Protein AF-A0A8S1BN90-F1 (afdb_monomer_lite)

Secondary structure (DSSP, 8-state):
--------EEEEESSS-EEE-SSS-HHHH-BSSSGGGTTTSBPPEEEEGGGGT---SSTT--EEEE--SSEEEEEPPPEEE-TT-EEEEEEEE-S--TT-EEEEEEEETT--EEEEEEEEGGGPPSEEEEEEEEPP-SS-EEEEEEEEEE------

Organism: Arctia plantaginis (NCBI:txid874455)

Radius of gyration: 14.96 Å; chains: 1; bounding box: 44×28×41 Å

pLDDT: mean 82.29, std 15.35, range [34.78, 95.69]

Sequence (156 aa):
MREVFVLLLMVSYAFPCKRFTFEEGFDEQFSSELGFCSNIGLTWAIGTYESINMEGFHELSTQFIYPNEQISCVSSPSYDMLPGGTIEVNVFMGNHLANDLIQVMVLDEHNADAGTATQWGADFAEGWDTIRITILGNSPFRGLVSIIFLFYFVSY

Foldseek 3Di:
DDDWFWFWWKFKQFPVTDTDLVPDCCVPFKDCCDAPSNVPDAAWAKDFCVVVVHDDPDNPRGMGTGDDPFKHKMKGHKDKGFAQIKIKIKTATDPADQAKKKKKFKAFPVNDTQWIDMDGPVRDDHTIDIDMIGGHDDGMGIIMMMMMIGHDDDDD

Structure (mmCIF, N/CA/C/O backbone):
data_AF-A0A8S1BN90-F1
#
_entry.id   AF-A0A8S1BN90-F1
#
loop_
_atom_site.group_PDB
_atom_site.id
_atom_site.type_symbol
_atom_site.label_atom_id
_atom_site.label_alt_id
_atom_site.label_comp_id
_atom_site.label_asym_id
_atom_site.label_entity_id
_atom_site.label_seq_id
_atom_site.pdbx_PDB_ins_code
_atom_site.Cartn_x
_atom_site.Cartn_y
_atom_site.Cartn_z
_atom_site.occupancy
_atom_site.B_iso_or_equiv
_atom_site.auth_seq_id
_atom_site.auth_comp_id
_atom_site.auth_asym_id
_atom_site.auth_atom_id
_atom_site.pdbx_PDB_model_num
ATOM 1 N N . MET A 1 1 ? -19.287 8.642 14.474 1.00 36.25 1 MET A N 1
ATOM 2 C CA . MET A 1 1 ? -17.917 8.607 13.932 1.00 36.25 1 MET A CA 1
ATOM 3 C C . MET A 1 1 ? -17.707 7.218 13.377 1.00 36.25 1 MET A C 1
ATOM 5 O O . MET A 1 1 ? -18.023 6.264 14.078 1.00 36.25 1 MET A O 1
ATOM 9 N N . ARG A 1 2 ? -17.332 7.106 12.102 1.00 42.31 2 ARG A N 1
ATOM 10 C CA . ARG A 1 2 ? -16.929 5.830 11.511 1.00 42.31 2 ARG A CA 1
ATOM 11 C C . ARG A 1 2 ? -15.425 5.732 11.665 1.00 42.31 2 ARG A C 1
ATOM 13 O O . ARG A 1 2 ? -14.711 6.522 11.066 1.00 42.31 2 ARG A O 1
ATOM 20 N N . GLU A 1 3 ? -14.978 4.814 12.501 1.00 34.78 3 GLU A N 1
ATOM 21 C CA . GLU A 1 3 ? -13.573 4.440 12.574 1.00 34.78 3 GLU A CA 1
ATOM 22 C C . GLU A 1 3 ? -13.381 3.308 11.564 1.00 34.78 3 GLU A C 1
ATOM 24 O O . GLU A 1 3 ? -13.936 2.224 11.739 1.00 34.78 3 GLU A O 1
ATOM 29 N N . VAL A 1 4 ? -12.708 3.599 10.449 1.00 43.22 4 VAL A N 1
ATOM 30 C CA . VAL A 1 4 ? -12.350 2.602 9.435 1.00 43.22 4 VAL A CA 1
ATOM 31 C C . VAL A 1 4 ? -10.833 2.564 9.370 1.00 43.22 4 VAL A C 1
ATOM 33 O O . VAL A 1 4 ? -10.186 3.540 8.993 1.00 43.22 4 VAL A O 1
ATOM 36 N N . PHE A 1 5 ? -10.273 1.432 9.775 1.00 39.41 5 PHE A N 1
ATOM 37 C CA . PHE A 1 5 ? -8.840 1.184 9.800 1.00 39.41 5 PHE A CA 1
ATOM 38 C C . PHE A 1 5 ? -8.469 0.397 8.560 1.00 39.41 5 PHE A C 1
ATOM 40 O O . PHE A 1 5 ? -8.981 -0.700 8.377 1.00 39.41 5 PHE A O 1
ATOM 47 N N . VAL A 1 6 ? -7.594 0.945 7.720 1.00 42.56 6 VAL A N 1
ATOM 48 C CA . VAL A 1 6 ? -7.128 0.267 6.508 1.00 42.56 6 VAL A CA 1
ATOM 49 C C . VAL A 1 6 ? -5.645 -0.012 6.655 1.00 42.56 6 VAL A C 1
ATOM 51 O O . VAL A 1 6 ? -4.836 0.710 6.095 1.00 42.56 6 VAL A O 1
ATOM 54 N N . LEU A 1 7 ? -5.262 -1.052 7.399 1.00 43.56 7 LEU A N 1
ATOM 55 C CA . LEU A 1 7 ? -3.860 -1.485 7.385 1.00 43.56 7 LEU A CA 1
ATOM 56 C C . LEU A 1 7 ? -3.433 -1.736 5.936 1.00 43.56 7 LEU A C 1
ATOM 58 O O . LEU A 1 7 ? -4.218 -2.235 5.147 1.00 43.56 7 LEU A O 1
ATOM 62 N N . LEU A 1 8 ? -2.192 -1.417 5.589 1.00 48.16 8 LEU A N 1
ATOM 63 C CA . LEU A 1 8 ? -1.578 -1.891 4.360 1.00 48.16 8 LEU A CA 1
ATOM 64 C C . LEU A 1 8 ? -0.307 -2.654 4.761 1.00 48.16 8 LEU A C 1
ATOM 66 O O . LEU A 1 8 ? 0.500 -2.176 5.544 1.00 48.16 8 LEU A O 1
ATOM 70 N N . LEU A 1 9 ? -0.102 -3.873 4.279 1.00 41.94 9 LEU A N 1
ATOM 71 C CA . LEU A 1 9 ? 1.216 -4.513 4.356 1.00 41.94 9 LEU A CA 1
ATOM 72 C C . LEU A 1 9 ? 1.622 -4.858 2.940 1.00 41.94 9 LEU A C 1
ATOM 74 O O . LEU A 1 9 ? 1.076 -5.806 2.382 1.00 41.94 9 LEU A O 1
ATOM 78 N N . MET A 1 10 ? 2.556 -4.084 2.387 1.00 47.47 10 MET A N 1
ATOM 79 C CA . MET A 1 10 ? 3.101 -4.337 1.061 1.00 47.47 10 MET A CA 1
ATOM 80 C C . MET A 1 10 ? 4.184 -5.411 1.136 1.00 47.47 10 MET A C 1
ATOM 82 O O . MET A 1 10 ? 5.257 -5.180 1.702 1.00 47.47 10 MET A O 1
ATOM 86 N N . VAL A 1 11 ? 3.907 -6.572 0.551 1.00 44.34 11 VAL A N 1
ATOM 87 C CA . VAL A 1 11 ? 4.901 -7.607 0.262 1.00 44.34 11 VAL A CA 1
ATOM 88 C C . VAL A 1 11 ? 5.058 -7.658 -1.249 1.00 44.34 11 VAL A C 1
ATOM 90 O O . VAL A 1 11 ? 4.199 -8.183 -1.951 1.00 44.34 11 VAL A O 1
ATOM 93 N N . SER A 1 12 ? 6.144 -7.092 -1.774 1.00 41.25 12 SER A N 1
ATOM 94 C CA . SER A 1 12 ? 6.497 -7.314 -3.172 1.00 41.25 12 SER A CA 1
ATOM 95 C C . SER A 1 12 ? 7.300 -8.611 -3.291 1.00 41.25 12 SER A C 1
ATOM 97 O O . SER A 1 12 ? 8.374 -8.760 -2.713 1.00 41.25 12 SER A O 1
ATOM 99 N N . TYR A 1 13 ? 6.795 -9.570 -4.060 1.00 47.16 13 TYR A N 1
ATOM 100 C CA . TYR A 1 13 ? 7.561 -10.679 -4.624 1.00 47.16 13 TYR A CA 1
ATOM 101 C C . TYR A 1 13 ? 8.195 -10.223 -5.946 1.00 47.16 13 TYR A C 1
ATOM 103 O O . TYR A 1 13 ? 7.946 -10.776 -7.015 1.00 47.16 13 TYR A O 1
ATOM 111 N N . ALA A 1 14 ? 8.977 -9.149 -5.881 1.00 47.31 14 ALA A N 1
ATOM 112 C CA . ALA A 1 14 ? 9.892 -8.731 -6.932 1.00 47.31 14 ALA A CA 1
ATOM 113 C C . ALA A 1 14 ? 11.275 -8.688 -6.293 1.00 47.31 14 ALA A C 1
ATOM 115 O O . ALA A 1 14 ? 11.438 -8.086 -5.240 1.00 47.31 14 ALA A O 1
ATOM 116 N N . PHE A 1 15 ? 12.241 -9.420 -6.840 1.00 44.81 15 PHE A N 1
ATOM 117 C CA . PHE A 1 15 ? 13.535 -9.603 -6.193 1.00 44.81 15 PHE A CA 1
ATOM 118 C C . PHE A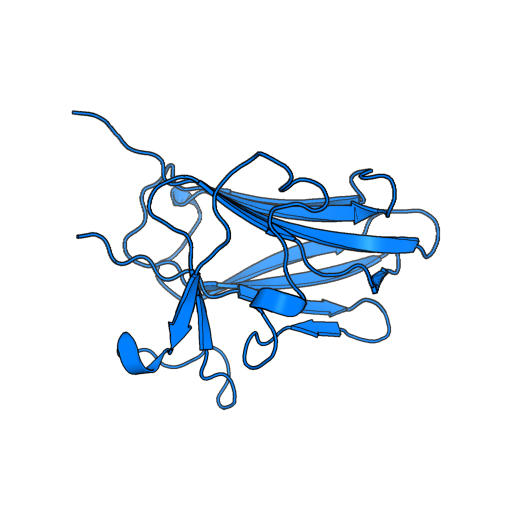 1 15 ? 14.325 -8.277 -6.142 1.00 44.81 15 PHE A C 1
ATOM 120 O O . PHE A 1 15 ? 14.495 -7.664 -7.196 1.00 44.81 15 PHE A O 1
ATOM 127 N N . PRO A 1 16 ? 14.874 -7.878 -4.977 1.00 57.94 16 PRO A N 1
ATOM 128 C CA . PRO A 1 16 ? 14.725 -8.520 -3.668 1.00 57.94 16 PRO A CA 1
ATOM 129 C C . PRO A 1 16 ? 13.371 -8.186 -3.028 1.00 57.94 16 PRO A C 1
ATOM 131 O O . PRO A 1 16 ? 12.950 -7.033 -3.072 1.00 57.94 16 PRO A O 1
ATOM 134 N N . CYS A 1 17 ? 12.728 -9.173 -2.385 1.00 69.12 17 CYS A N 1
ATOM 135 C CA . CYS A 1 17 ? 11.420 -8.974 -1.759 1.00 69.12 17 CYS A CA 1
ATOM 136 C C . CYS A 1 17 ? 11.442 -7.751 -0.836 1.00 69.12 17 CYS A C 1
ATOM 138 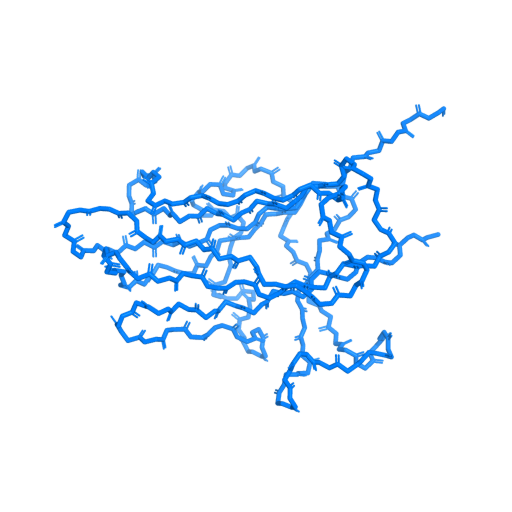O O . CYS A 1 17 ? 12.131 -7.754 0.191 1.00 69.12 17 CYS A O 1
ATOM 140 N N . LYS A 1 18 ? 10.706 -6.700 -1.206 1.00 75.00 18 LYS A N 1
ATOM 141 C CA . LYS A 1 18 ? 10.655 -5.458 -0.442 1.00 75.00 18 LYS A CA 1
ATOM 142 C C . LYS A 1 18 ? 9.403 -5.494 0.421 1.00 75.00 18 LYS A C 1
ATOM 144 O O . LYS A 1 18 ? 8.285 -5.600 -0.080 1.00 75.00 18 LYS A O 1
ATOM 149 N N . ARG A 1 19 ? 9.609 -5.424 1.734 1.00 79.56 19 ARG A N 1
ATOM 150 C CA . ARG A 1 19 ? 8.535 -5.334 2.722 1.00 79.56 19 ARG A CA 1
ATOM 151 C C . ARG A 1 19 ? 8.481 -3.916 3.265 1.00 79.56 19 ARG A C 1
ATOM 153 O O . ARG A 1 19 ? 9.504 -3.401 3.713 1.00 79.56 19 ARG A O 1
ATOM 160 N N . PHE A 1 20 ? 7.294 -3.324 3.256 1.00 83.38 20 PHE A N 1
ATOM 161 C CA . PHE A 1 20 ? 7.024 -2.069 3.950 1.00 83.38 20 PHE A CA 1
ATOM 162 C C . PHE A 1 20 ? 6.087 -2.359 5.118 1.00 83.38 20 PHE A C 1
ATOM 164 O O . PHE A 1 20 ? 4.973 -2.833 4.908 1.00 83.38 20 PHE A O 1
ATOM 171 N N . THR A 1 21 ? 6.574 -2.143 6.340 1.00 80.75 21 THR A N 1
ATOM 172 C CA . THR A 1 21 ? 5.844 -2.421 7.590 1.00 80.75 21 THR A CA 1
ATOM 173 C C . THR A 1 21 ? 5.317 -1.163 8.270 1.00 80.75 21 THR A C 1
ATOM 175 O O . THR A 1 21 ? 4.630 -1.282 9.270 1.00 80.75 21 THR A O 1
ATOM 178 N N . PHE A 1 22 ? 5.674 0.022 7.765 1.00 85.56 22 PHE A N 1
ATOM 179 C CA . PHE A 1 22 ? 5.361 1.343 8.333 1.00 85.56 22 PHE A CA 1
ATOM 180 C C . PHE A 1 22 ? 5.884 1.634 9.741 1.00 85.56 22 PHE A C 1
ATOM 182 O O . PHE A 1 22 ? 5.792 2.773 10.168 1.00 85.56 22 PHE A O 1
ATOM 189 N N . GLU A 1 23 ? 6.513 0.665 10.404 1.00 85.94 23 GLU A N 1
ATOM 190 C CA . GLU A 1 23 ? 7.104 0.829 11.739 1.00 85.94 23 GLU A CA 1
ATOM 191 C C . GLU A 1 23 ? 8.158 1.950 11.815 1.00 85.94 23 GLU A C 1
ATOM 193 O O . GLU A 1 23 ? 8.385 2.511 12.885 1.00 85.94 23 GLU A O 1
ATOM 198 N N . GLU A 1 24 ? 8.816 2.278 10.697 1.00 84.19 24 GLU A N 1
ATOM 199 C CA . GLU A 1 24 ? 9.841 3.320 10.633 1.00 84.19 24 GLU A CA 1
ATOM 200 C C . GLU A 1 24 ? 9.771 4.110 9.319 1.00 84.19 24 GLU A C 1
ATOM 202 O O . GLU A 1 24 ? 9.633 3.542 8.231 1.00 84.19 24 GLU A O 1
ATOM 207 N N . GLY A 1 25 ? 9.936 5.433 9.424 1.00 84.81 25 GLY A N 1
ATOM 208 C CA . GLY A 1 25 ? 10.202 6.321 8.290 1.00 84.81 25 GLY A CA 1
ATOM 209 C C . GLY A 1 25 ? 9.064 6.462 7.278 1.00 84.81 25 GLY A C 1
ATOM 210 O O . GLY A 1 25 ? 9.349 6.727 6.114 1.00 84.81 25 GLY A O 1
ATOM 211 N N . PHE A 1 26 ? 7.797 6.282 7.673 1.00 86.75 26 PHE A N 1
ATOM 212 C CA . PHE A 1 26 ? 6.663 6.449 6.753 1.00 86.75 26 PHE A CA 1
ATOM 213 C C . PHE A 1 26 ? 6.651 7.840 6.103 1.00 86.75 26 PHE A C 1
ATOM 215 O O . PHE A 1 26 ? 6.724 7.915 4.882 1.00 86.75 26 PHE A O 1
ATOM 222 N N . ASP A 1 27 ? 6.676 8.916 6.895 1.00 86.06 27 ASP A N 1
ATOM 223 C CA . ASP A 1 27 ? 6.637 10.300 6.386 1.00 86.06 27 ASP A CA 1
ATOM 224 C C . ASP A 1 27 ? 7.854 10.675 5.518 1.00 86.06 27 ASP A C 1
ATOM 226 O O . ASP A 1 27 ? 7.810 11.634 4.750 1.00 86.06 27 ASP A O 1
ATOM 230 N N . GLU A 1 28 ? 8.954 9.927 5.636 1.00 86.25 28 GLU A N 1
ATOM 231 C CA . GLU A 1 28 ? 10.186 10.152 4.872 1.00 86.25 28 GLU A CA 1
ATOM 232 C C . GLU A 1 28 ? 10.237 9.325 3.581 1.00 86.25 28 GLU A C 1
ATOM 234 O O . GLU A 1 28 ? 10.843 9.738 2.592 1.00 86.25 28 GLU A O 1
ATOM 239 N N . GLN A 1 29 ? 9.645 8.129 3.593 1.00 86.69 29 GLN A N 1
ATOM 240 C CA . GLN A 1 29 ? 9.722 7.174 2.486 1.00 86.69 29 GLN A CA 1
ATOM 241 C C . GLN A 1 29 ? 8.515 7.261 1.559 1.00 86.69 29 GLN A C 1
ATOM 243 O O . GLN A 1 29 ? 8.644 7.009 0.361 1.00 86.69 29 GLN A O 1
ATOM 248 N N . PHE A 1 30 ? 7.350 7.576 2.112 1.00 90.88 30 PHE A N 1
ATOM 249 C CA . PHE A 1 30 ? 6.086 7.604 1.405 1.00 90.88 30 PHE A CA 1
ATOM 250 C C . PHE A 1 30 ? 5.654 9.041 1.131 1.00 90.88 30 PHE A C 1
ATOM 252 O O . PHE A 1 30 ? 5.866 9.941 1.935 1.00 90.88 30 PHE A O 1
ATOM 259 N N . SER A 1 31 ? 5.044 9.266 -0.030 1.00 90.69 31 SER A N 1
ATOM 260 C CA . SER A 1 31 ? 4.665 10.611 -0.457 1.00 90.69 31 SER A CA 1
ATOM 261 C C . SER A 1 31 ? 3.351 10.610 -1.225 1.00 90.69 31 SER A C 1
ATOM 263 O O . SER A 1 31 ? 3.120 9.762 -2.086 1.00 90.69 31 SER A O 1
ATOM 265 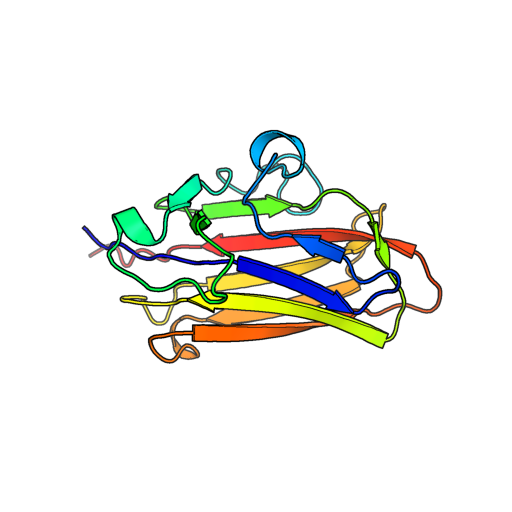N N . SER A 1 32 ? 2.497 11.590 -0.941 1.00 90.88 32 SER A N 1
ATOM 266 C CA . SER A 1 32 ? 1.314 11.908 -1.751 1.00 90.88 32 SER A CA 1
ATOM 267 C C . SER A 1 32 ? 1.646 12.797 -2.956 1.00 90.88 32 SER A C 1
ATOM 269 O O . SER A 1 32 ? 0.776 13.075 -3.770 1.00 90.88 32 SER A O 1
ATOM 271 N N . GLU A 1 33 ? 2.900 13.220 -3.122 1.00 89.38 33 GLU A N 1
ATOM 272 C CA . GLU A 1 33 ? 3.328 14.104 -4.216 1.00 89.38 33 GLU A CA 1
ATOM 273 C C . GLU A 1 33 ? 3.923 13.333 -5.406 1.00 89.38 33 GLU A C 1
ATOM 275 O O . GLU A 1 33 ? 4.175 13.917 -6.462 1.00 89.38 33 GLU A O 1
ATOM 280 N N . LEU A 1 34 ? 4.127 12.019 -5.255 1.00 86.38 34 LEU A N 1
ATOM 281 C CA . LEU A 1 34 ? 4.751 11.148 -6.251 1.00 86.38 34 LEU A CA 1
ATOM 282 C C . LEU A 1 34 ? 3.734 10.309 -7.027 1.00 86.38 34 LEU A C 1
ATOM 284 O O . LEU A 1 34 ? 2.751 9.807 -6.474 1.00 86.38 34 LEU A O 1
ATOM 288 N N . GLY A 1 35 ? 4.054 10.061 -8.297 1.00 85.31 35 GLY A N 1
ATOM 289 C CA . GLY A 1 35 ? 3.328 9.129 -9.153 1.00 85.31 35 GLY A CA 1
ATOM 290 C C . GLY A 1 35 ? 1.861 9.503 -9.338 1.00 85.31 35 GLY A C 1
ATOM 291 O O . GLY A 1 35 ? 1.529 10.678 -9.502 1.00 85.31 35 GLY A O 1
ATOM 292 N N . PHE A 1 36 ? 0.984 8.498 -9.271 1.00 87.69 36 PHE A N 1
ATOM 293 C CA . PHE A 1 36 ? -0.463 8.693 -9.373 1.00 87.69 36 PHE A CA 1
ATOM 294 C C . PHE A 1 36 ? -0.991 9.654 -8.309 1.00 87.69 36 PHE A C 1
ATOM 296 O O . PHE A 1 36 ? -1.841 10.478 -8.608 1.00 87.69 36 PHE A O 1
ATOM 303 N N . CYS A 1 37 ? -0.466 9.598 -7.083 1.00 90.75 37 CYS A N 1
ATOM 304 C CA . CYS A 1 37 ? -1.018 10.360 -5.966 1.00 90.75 37 CYS A CA 1
ATOM 305 C C . CYS A 1 37 ? -0.853 11.877 -6.071 1.00 90.75 37 CYS A C 1
ATOM 307 O O . CYS A 1 37 ? -1.553 12.598 -5.356 1.00 90.75 37 CYS A O 1
ATOM 309 N N . SER A 1 38 ? 0.006 12.357 -6.975 1.00 89.19 38 SER A N 1
ATOM 310 C CA . SER A 1 38 ? 0.275 13.780 -7.151 1.00 89.19 38 SER A CA 1
ATOM 311 C C . SER A 1 38 ? -1.021 14.562 -7.412 1.00 89.19 38 SER A C 1
ATOM 313 O O . SER A 1 38 ? -1.631 14.454 -8.475 1.00 89.19 38 SER A O 1
ATOM 315 N N . ASN A 1 39 ? -1.426 15.387 -6.439 1.00 83.06 39 ASN A N 1
ATOM 316 C CA . ASN A 1 39 ? -2.646 16.212 -6.438 1.00 83.06 39 ASN A CA 1
ATOM 317 C C . ASN A 1 39 ? -3.990 15.462 -6.307 1.00 83.06 39 ASN A C 1
ATOM 319 O O . ASN A 1 39 ? -5.031 16.053 -6.595 1.00 83.06 39 ASN A O 1
ATOM 323 N N . ILE A 1 40 ? -4.009 14.195 -5.877 1.00 80.19 40 ILE A N 1
ATOM 324 C CA . ILE A 1 40 ? -5.255 13.405 -5.795 1.00 80.19 40 ILE A CA 1
ATOM 325 C C . ILE A 1 40 ? -5.936 13.472 -4.419 1.00 80.19 40 ILE A C 1
ATOM 327 O O . ILE A 1 40 ? -7.162 13.387 -4.338 1.00 80.19 40 ILE A O 1
ATOM 331 N N . GLY A 1 41 ? -5.189 13.645 -3.328 1.00 75.94 41 GLY A N 1
ATOM 332 C CA . GLY A 1 41 ? -5.779 13.634 -1.990 1.00 75.94 41 GLY A CA 1
ATOM 333 C C . GLY A 1 41 ? -4.787 13.918 -0.873 1.00 75.94 41 GLY A C 1
ATOM 334 O O . GLY A 1 41 ? -3.670 14.371 -1.114 1.00 75.94 41 GLY A O 1
ATOM 335 N N . LEU A 1 42 ? -5.216 13.652 0.359 1.00 84.56 42 LEU A N 1
ATOM 336 C C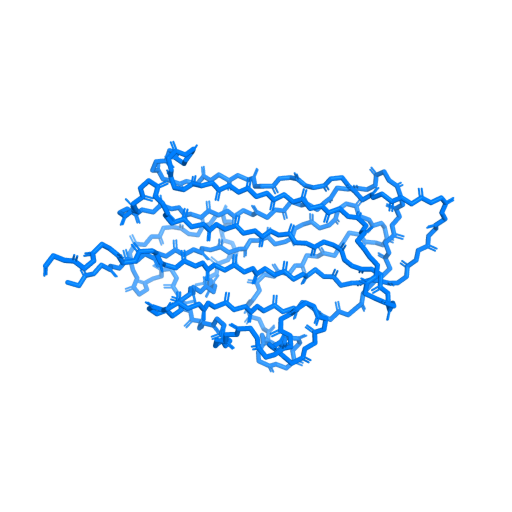A . LEU A 1 42 ? -4.373 13.783 1.545 1.00 84.56 42 LEU A CA 1
ATOM 337 C C . LEU A 1 42 ? -3.452 12.563 1.692 1.00 84.56 42 LEU A C 1
ATOM 339 O O . LEU A 1 42 ? -3.800 11.451 1.291 1.00 84.56 42 LEU A O 1
ATOM 343 N N . THR A 1 43 ? -2.281 12.749 2.301 1.00 87.31 43 THR A N 1
ATOM 344 C CA . THR A 1 43 ? -1.440 11.616 2.718 1.00 87.31 43 THR A CA 1
ATOM 345 C C . THR A 1 43 ? -2.175 10.801 3.775 1.00 87.31 43 THR A C 1
ATOM 347 O O . THR A 1 43 ? -2.825 11.371 4.648 1.00 87.31 43 THR A O 1
ATOM 350 N N . TRP A 1 44 ? -2.063 9.477 3.713 1.00 89.69 44 TRP A N 1
ATOM 351 C CA . TRP A 1 44 ? -2.572 8.579 4.751 1.00 89.69 44 TRP A CA 1
ATOM 352 C C . TRP A 1 44 ? -1.966 8.922 6.122 1.00 89.69 44 TRP A C 1
ATOM 354 O O . TRP A 1 44 ? -0.837 9.397 6.199 1.00 89.69 44 TRP A O 1
ATOM 364 N N . ALA A 1 45 ? -2.703 8.683 7.203 1.00 88.81 45 ALA A N 1
ATOM 365 C CA . ALA A 1 45 ? -2.220 8.898 8.565 1.00 88.81 45 ALA A CA 1
ATOM 366 C C . ALA A 1 45 ? -1.660 7.599 9.163 1.00 88.81 45 ALA A C 1
ATOM 368 O O . ALA A 1 45 ? -2.054 6.515 8.740 1.00 88.81 45 ALA A O 1
ATOM 369 N N . ILE A 1 46 ? -0.773 7.698 10.158 1.00 90.38 46 ILE A N 1
ATOM 370 C CA . ILE A 1 46 ? -0.242 6.546 10.910 1.00 90.38 46 ILE A CA 1
ATOM 371 C C . ILE A 1 46 ? -1.034 6.360 12.207 1.00 90.38 46 ILE A C 1
ATOM 373 O O . ILE A 1 46 ? -1.350 7.330 12.899 1.00 90.38 46 ILE A O 1
ATOM 377 N N . GLY A 1 47 ? -1.336 5.109 12.549 1.00 88.75 47 GLY A N 1
ATOM 378 C CA . GLY A 1 47 ? -1.921 4.689 13.822 1.00 88.75 47 GLY A CA 1
ATOM 379 C C . GLY A 1 47 ? -1.202 3.471 14.404 1.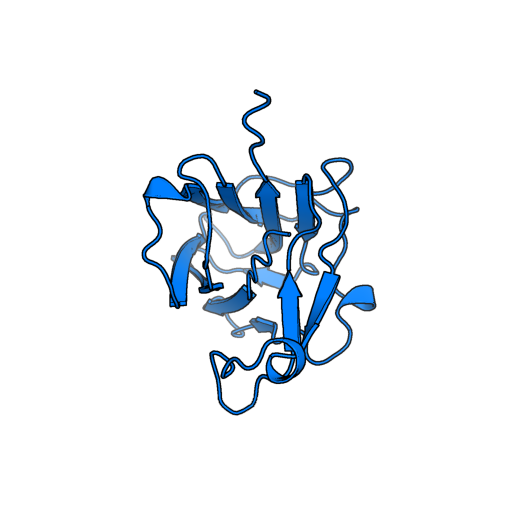00 88.75 47 GLY A C 1
ATOM 380 O O . GLY A 1 47 ? -0.305 2.906 13.776 1.00 88.75 47 GLY A O 1
ATOM 381 N N . THR A 1 48 ? -1.595 3.056 15.610 1.00 90.00 48 THR A N 1
ATOM 382 C CA . THR A 1 48 ? -1.085 1.838 16.259 1.00 90.00 48 THR A CA 1
ATOM 383 C C . THR A 1 48 ? -2.224 0.864 16.514 1.00 90.00 48 THR A C 1
ATOM 385 O O . THR A 1 48 ? -3.321 1.278 16.887 1.00 90.00 48 THR A O 1
ATOM 388 N N . TYR A 1 49 ? -2.000 -0.443 16.345 1.00 87.12 49 TYR A N 1
ATOM 389 C CA . TYR A 1 49 ? -3.084 -1.417 16.571 1.00 87.12 49 TYR A CA 1
ATOM 390 C C . TYR A 1 49 ? -3.591 -1.407 18.018 1.00 87.12 49 TYR A C 1
ATOM 392 O O . TYR A 1 49 ? -4.776 -1.625 18.268 1.00 87.12 49 TYR A O 1
ATOM 400 N N . GLU A 1 50 ? -2.712 -1.071 18.967 1.00 90.06 50 GLU A N 1
ATOM 401 C CA . GLU A 1 50 ? -3.075 -0.877 20.370 1.00 90.06 50 GLU A CA 1
ATOM 402 C C . GLU A 1 50 ? -4.111 0.242 20.546 1.00 90.06 50 GLU A C 1
ATOM 404 O O . GLU A 1 50 ? -5.057 0.069 21.314 1.00 90.06 50 GLU A O 1
ATOM 409 N N . SER A 1 51 ? -4.008 1.357 19.803 1.00 89.56 51 SER A N 1
ATOM 410 C CA . SER A 1 51 ? -4.939 2.486 19.961 1.00 89.56 51 SER A CA 1
ATOM 411 C C . SER A 1 51 ? -6.370 2.162 19.528 1.00 89.56 51 SER A C 1
ATOM 413 O O . SER A 1 51 ? -7.277 2.943 19.805 1.00 89.56 51 SER A O 1
ATOM 415 N N . ILE A 1 52 ? -6.568 1.028 18.854 1.00 85.62 52 ILE A N 1
ATOM 416 C CA . ILE A 1 52 ? -7.850 0.579 18.297 1.00 85.62 52 ILE A CA 1
ATOM 417 C C . ILE A 1 52 ? -8.242 -0.811 18.813 1.00 85.62 52 ILE A C 1
ATOM 419 O O . ILE A 1 52 ? -9.216 -1.397 18.346 1.00 85.62 52 ILE A O 1
ATOM 423 N N . ASN A 1 53 ? -7.485 -1.338 19.784 1.00 88.31 53 ASN A N 1
ATOM 424 C CA . ASN A 1 53 ? -7.672 -2.657 20.385 1.00 88.31 53 ASN A CA 1
ATOM 425 C C . ASN A 1 53 ? -7.790 -3.792 19.347 1.00 88.31 53 ASN A C 1
ATOM 427 O O . ASN A 1 53 ? -8.649 -4.669 19.457 1.00 88.31 53 ASN A O 1
ATOM 431 N N . MET A 1 54 ? -6.932 -3.756 18.326 1.00 84.69 54 MET A N 1
ATOM 432 C CA . MET A 1 54 ? -6.816 -4.812 17.324 1.00 84.69 54 MET A CA 1
ATOM 433 C C . MET A 1 54 ? -5.468 -5.517 17.436 1.00 84.69 54 MET A C 1
ATOM 435 O O . MET A 1 54 ? -4.476 -4.937 17.869 1.00 84.69 54 MET A O 1
ATOM 439 N N . GLU A 1 55 ? -5.424 -6.776 17.016 1.00 85.25 55 GLU A N 1
ATOM 440 C CA . GLU A 1 55 ? -4.158 -7.460 16.772 1.00 85.25 55 GLU A CA 1
ATOM 441 C C . GLU A 1 55 ? -3.646 -7.087 15.379 1.00 85.25 55 GLU A C 1
ATOM 443 O O . GLU A 1 55 ? -4.416 -7.001 14.415 1.00 85.25 55 GLU A O 1
ATOM 448 N N . GLY A 1 56 ? -2.339 -6.848 15.274 1.00 80.12 56 GLY A N 1
ATOM 449 C CA . GLY A 1 56 ? -1.705 -6.612 13.987 1.00 80.12 56 GLY A CA 1
ATOM 450 C C . GLY A 1 56 ? -1.773 -7.848 13.096 1.00 80.12 56 GLY A C 1
ATOM 451 O O . GLY A 1 56 ? -1.803 -8.978 13.579 1.00 80.12 56 GLY A O 1
ATOM 452 N N . PHE A 1 57 ? -1.722 -7.650 11.777 1.00 77.75 57 PHE A N 1
ATOM 453 C CA . PHE A 1 57 ? -1.671 -8.768 10.822 1.00 77.75 57 PHE A CA 1
ATOM 454 C C . PHE A 1 57 ? -0.462 -9.696 11.060 1.00 77.75 57 PHE A C 1
ATOM 456 O O . PHE A 1 57 ? -0.461 -10.862 10.673 1.00 77.75 57 PHE A O 1
ATOM 463 N N . HIS A 1 58 ? 0.591 -9.173 11.690 1.00 82.56 58 HIS A N 1
ATOM 464 C CA . HIS A 1 58 ? 1.786 -9.912 12.066 1.00 82.56 58 HIS A CA 1
ATOM 465 C C . HIS A 1 58 ? 2.209 -9.519 13.484 1.00 82.56 58 HIS A C 1
ATOM 467 O O . HIS A 1 58 ? 2.152 -8.344 13.828 1.00 82.56 58 HIS A O 1
ATOM 473 N N . GLU A 1 59 ? 2.743 -10.467 14.257 1.00 82.00 59 GLU A N 1
ATOM 474 C CA . GLU A 1 59 ? 3.135 -10.293 15.673 1.00 82.00 59 GLU A CA 1
ATOM 475 C C . GLU A 1 59 ? 4.146 -9.157 15.916 1.00 82.00 59 GLU A C 1
ATOM 477 O O . GLU A 1 59 ? 4.232 -8.592 17.000 1.00 82.00 59 GLU A O 1
ATOM 482 N N . LEU A 1 60 ? 4.931 -8.838 14.887 1.00 84.06 60 LEU A N 1
ATOM 483 C CA . LEU A 1 60 ? 5.953 -7.783 14.895 1.00 84.06 60 LEU A CA 1
ATOM 484 C C . LEU A 1 60 ? 5.463 -6.442 14.328 1.00 84.06 60 LEU A C 1
ATOM 486 O O . LEU A 1 60 ? 6.256 -5.512 14.238 1.00 84.06 60 LEU A O 1
ATOM 490 N N . SER A 1 61 ? 4.213 -6.359 13.867 1.00 83.50 61 SER A N 1
ATOM 491 C CA . SER A 1 61 ? 3.641 -5.122 13.339 1.00 83.50 61 SER A CA 1
ATOM 492 C C . SER A 1 61 ? 2.855 -4.432 14.443 1.00 83.50 61 SER A C 1
ATOM 494 O O . SER A 1 61 ? 1.877 -4.980 14.947 1.00 83.50 61 SER A O 1
ATOM 496 N N . THR A 1 62 ? 3.289 -3.234 14.818 1.00 88.44 62 THR A N 1
ATOM 497 C CA . THR A 1 62 ? 2.651 -2.409 15.849 1.00 88.44 62 THR A CA 1
ATOM 498 C C . THR A 1 62 ? 1.929 -1.205 15.253 1.00 88.44 62 THR A C 1
ATOM 500 O O . THR A 1 62 ? 1.002 -0.680 15.877 1.00 88.44 62 THR A O 1
ATOM 503 N N . GLN A 1 63 ? 2.295 -0.816 14.028 1.00 88.75 63 GLN A N 1
ATOM 504 C CA . GLN A 1 63 ? 1.752 0.336 13.326 1.00 88.75 63 GLN A CA 1
ATOM 505 C C . GLN A 1 63 ? 0.971 -0.058 12.075 1.00 88.75 63 GLN A C 1
ATOM 507 O O . GLN A 1 63 ? 1.170 -1.113 11.470 1.00 88.75 63 GLN A O 1
ATOM 512 N N . PHE A 1 64 ? 0.079 0.839 11.678 1.00 88.06 64 PHE A N 1
ATOM 513 C CA . PHE A 1 64 ? -0.658 0.769 10.429 1.00 88.06 64 PHE A CA 1
ATOM 514 C C . PHE A 1 64 ? -0.835 2.174 9.860 1.00 88.06 64 PHE A C 1
ATOM 516 O O . PHE A 1 64 ? -0.725 3.163 10.584 1.00 88.06 64 PHE A O 1
ATOM 523 N N . ILE A 1 65 ? -1.147 2.267 8.571 1.00 89.88 65 ILE A N 1
ATOM 524 C CA . ILE A 1 65 ? -1.626 3.518 7.977 1.00 89.88 65 ILE A CA 1
ATOM 525 C C . ILE A 1 65 ? -3.128 3.447 7.775 1.00 89.88 65 ILE A C 1
ATOM 527 O O . ILE A 1 65 ? -3.667 2.357 7.700 1.00 89.88 65 ILE A O 1
ATOM 531 N N . TYR A 1 66 ? -3.825 4.572 7.725 1.00 88.19 66 TYR A N 1
ATOM 532 C CA . TYR A 1 66 ? -5.262 4.612 7.472 1.00 88.19 66 TYR A CA 1
ATOM 533 C C . TYR A 1 66 ? -5.638 5.881 6.700 1.00 88.19 66 TYR A C 1
ATOM 535 O O . TYR A 1 66 ? -4.925 6.889 6.770 1.00 88.19 66 TYR A O 1
ATOM 543 N N . PRO A 1 67 ? -6.731 5.849 5.924 1.00 88.56 67 PRO A N 1
ATOM 544 C CA . PRO A 1 67 ? -7.158 6.999 5.154 1.00 88.56 67 PRO A CA 1
ATOM 545 C C . PRO A 1 67 ? -7.800 8.066 6.049 1.00 88.56 67 PRO A C 1
ATOM 547 O O . PRO A 1 67 ? -8.498 7.768 7.013 1.00 88.56 67 PRO A O 1
ATOM 550 N N . ASN A 1 68 ? -7.619 9.327 5.673 1.00 84.44 68 ASN A N 1
ATOM 551 C CA . ASN A 1 68 ? -8.424 10.453 6.139 1.00 84.44 68 ASN A CA 1
ATOM 552 C C . ASN A 1 68 ? -9.843 10.395 5.561 1.00 84.44 68 ASN A C 1
ATOM 554 O O . ASN A 1 68 ? -10.077 9.751 4.542 1.00 84.44 68 ASN A O 1
ATOM 558 N N . GLU A 1 69 ? -10.756 11.179 6.137 1.00 75.56 69 GLU A N 1
ATOM 559 C CA . GLU A 1 69 ? -12.208 11.165 5.882 1.00 75.56 69 GLU A CA 1
ATOM 560 C C . GLU A 1 69 ? -12.669 11.456 4.434 1.00 75.56 69 GLU A C 1
ATOM 562 O O . GLU A 1 69 ? -13.865 11.454 4.177 1.00 75.56 69 GLU A O 1
ATOM 567 N N . GLN A 1 70 ? -11.780 11.732 3.475 1.00 80.31 70 GLN A N 1
ATOM 568 C CA . GLN A 1 70 ? -12.145 12.048 2.084 1.00 80.31 70 GLN A CA 1
ATOM 569 C C . GLN A 1 70 ? -11.458 11.106 1.087 1.00 80.31 70 GLN A C 1
ATOM 571 O O . GLN A 1 70 ? -11.875 9.965 0.898 1.00 80.31 70 GLN A O 1
ATOM 576 N N . ILE A 1 71 ? -10.401 11.595 0.441 1.00 88.19 71 ILE A N 1
ATOM 577 C CA . ILE A 1 71 ? -9.534 10.837 -0.451 1.00 88.19 71 ILE A CA 1
ATOM 578 C C . ILE A 1 71 ? -8.165 10.826 0.191 1.00 88.19 71 ILE A C 1
ATOM 580 O O . ILE A 1 71 ? -7.619 11.886 0.509 1.00 88.19 71 ILE A O 1
ATOM 584 N N . SER A 1 72 ? -7.613 9.632 0.362 1.00 91.38 72 SER A N 1
ATOM 585 C CA . SER A 1 72 ? -6.227 9.477 0.776 1.00 91.38 72 SER A CA 1
ATOM 586 C C . SER A 1 72 ? -5.441 8.757 -0.291 1.00 91.38 72 SER A C 1
ATOM 588 O O . SER A 1 72 ? -5.887 7.737 -0.808 1.00 91.38 72 SER A O 1
ATOM 590 N N . CYS A 1 73 ? -4.268 9.280 -0.621 1.00 93.00 73 CYS A N 1
ATOM 591 C CA . CYS A 1 73 ? -3.372 8.659 -1.580 1.00 93.00 73 CYS A CA 1
ATOM 592 C C . CYS A 1 73 ? -1.950 8.696 -1.046 1.00 93.00 73 CYS A C 1
ATOM 594 O O . CYS A 1 73 ? -1.504 9.708 -0.505 1.00 93.00 73 CYS A O 1
ATOM 596 N N . VAL A 1 74 ? -1.240 7.585 -1.181 1.00 92.75 74 VAL A N 1
ATOM 597 C CA . VAL A 1 74 ? 0.172 7.525 -0.840 1.00 92.75 74 VAL A CA 1
ATOM 598 C C . VAL A 1 74 ? 0.931 6.652 -1.829 1.00 92.75 74 VAL A C 1
ATOM 600 O O . VAL A 1 74 ? 0.460 5.585 -2.218 1.00 92.75 74 VAL A O 1
ATOM 603 N N . SER A 1 75 ? 2.110 7.110 -2.235 1.00 93.31 75 SER A N 1
ATOM 604 C CA . SER A 1 75 ? 3.029 6.376 -3.098 1.00 93.31 75 SER A CA 1
ATOM 605 C C . SER A 1 75 ? 4.253 5.925 -2.314 1.00 93.31 75 SER A C 1
ATOM 607 O O . SER A 1 75 ? 4.793 6.672 -1.497 1.00 93.31 75 SER A O 1
ATOM 609 N N . SER A 1 76 ? 4.703 4.702 -2.581 1.00 91.12 76 SER A N 1
ATOM 610 C CA . SER A 1 76 ? 5.965 4.165 -2.075 1.00 91.12 76 SER A CA 1
ATOM 611 C C . SER A 1 76 ? 7.167 4.868 -2.720 1.00 91.12 76 SER A C 1
ATOM 613 O O . SER A 1 76 ? 7.034 5.441 -3.807 1.00 91.12 76 SER A O 1
ATOM 615 N N . PRO A 1 77 ? 8.379 4.742 -2.148 1.00 89.19 77 PRO A N 1
ATOM 616 C CA . PRO A 1 77 ? 9.584 5.079 -2.894 1.00 89.19 77 PRO A CA 1
ATOM 617 C C . PRO A 1 77 ? 9.741 4.112 -4.074 1.00 89.19 77 PRO A C 1
ATOM 619 O O . PRO A 1 77 ? 9.210 2.997 -4.043 1.00 89.19 77 PRO A O 1
ATOM 622 N N . SER A 1 78 ? 10.494 4.507 -5.102 1.00 90.38 78 SER A N 1
ATOM 623 C CA . SER A 1 78 ? 10.725 3.631 -6.251 1.00 90.38 78 SER A CA 1
ATOM 624 C C . SER A 1 78 ? 11.742 2.528 -5.942 1.00 90.38 78 SER A C 1
ATOM 626 O O . SER A 1 78 ? 12.847 2.812 -5.459 1.00 90.38 78 SER A O 1
ATOM 628 N N . TYR A 1 79 ? 11.414 1.289 -6.300 1.00 88.94 79 TYR A N 1
ATOM 629 C CA . TYR A 1 79 ? 12.248 0.096 -6.136 1.00 88.94 79 TYR A CA 1
ATOM 630 C C . TYR A 1 79 ? 12.231 -0.783 -7.394 1.00 88.94 79 TYR A C 1
ATOM 632 O O . TYR A 1 79 ? 11.431 -0.570 -8.305 1.00 88.94 79 TYR A O 1
ATOM 640 N N . ASP A 1 80 ? 13.156 -1.740 -7.464 1.00 90.69 80 ASP A N 1
ATOM 641 C CA . ASP A 1 80 ? 13.292 -2.630 -8.617 1.00 90.69 80 ASP A CA 1
ATOM 642 C C . ASP A 1 80 ? 12.146 -3.650 -8.662 1.00 90.69 80 ASP A C 1
ATOM 644 O O . ASP A 1 80 ? 11.811 -4.293 -7.664 1.00 90.69 80 ASP A O 1
ATOM 648 N N . MET A 1 81 ? 11.544 -3.796 -9.839 1.00 88.69 81 MET A N 1
ATOM 649 C CA . MET A 1 81 ? 10.390 -4.643 -10.105 1.00 88.69 81 MET A CA 1
ATOM 650 C C . MET A 1 81 ? 10.687 -5.615 -11.247 1.00 88.69 81 MET A C 1
ATOM 652 O O . MET A 1 81 ? 11.363 -5.284 -12.224 1.00 88.69 81 MET A O 1
ATOM 656 N N . LEU A 1 82 ? 10.166 -6.837 -11.124 1.00 89.06 82 LEU A N 1
ATOM 657 C CA . LEU A 1 82 ? 10.303 -7.892 -12.125 1.00 89.06 82 LEU A CA 1
ATOM 658 C C . LEU A 1 82 ? 8.925 -8.254 -12.688 1.00 89.06 82 LEU A C 1
ATOM 660 O O . LEU A 1 82 ? 8.021 -8.536 -11.895 1.00 89.06 82 LEU A O 1
ATOM 664 N N . PRO A 1 83 ? 8.761 -8.316 -14.022 1.00 91.50 83 PRO A N 1
ATOM 665 C CA . PRO A 1 83 ? 7.547 -8.849 -14.627 1.00 91.50 83 PRO A CA 1
ATOM 666 C C . PRO A 1 83 ? 7.223 -10.259 -14.121 1.00 91.50 83 PRO A C 1
ATOM 668 O O . PRO A 1 83 ? 8.114 -11.096 -13.969 1.00 91.50 83 PRO A O 1
ATOM 671 N N . GLY A 1 84 ? 5.945 -10.518 -13.851 1.00 89.19 84 GLY A N 1
ATOM 672 C CA . GLY A 1 84 ? 5.464 -11.757 -13.233 1.00 89.19 84 GLY A CA 1
ATOM 673 C C . GLY A 1 84 ? 5.608 -11.803 -11.707 1.00 89.19 84 GLY A C 1
ATOM 674 O O . GLY A 1 84 ? 5.081 -12.722 -11.080 1.00 89.19 84 GLY A O 1
ATOM 675 N N . GLY A 1 85 ? 6.274 -10.818 -11.094 1.00 86.38 85 GLY A N 1
ATOM 676 C CA . GLY A 1 85 ? 6.259 -10.623 -9.647 1.00 86.38 85 GLY A CA 1
ATOM 677 C C . GLY A 1 85 ? 4.857 -10.293 -9.130 1.00 86.38 85 GLY A C 1
ATOM 678 O O . GLY A 1 85 ? 3.963 -9.942 -9.898 1.00 86.38 85 GLY A O 1
ATOM 679 N N . THR A 1 86 ? 4.647 -10.415 -7.821 1.00 87.44 86 THR A N 1
ATOM 680 C CA . THR A 1 86 ? 3.348 -10.127 -7.188 1.00 87.44 86 THR A CA 1
ATOM 681 C C . THR A 1 86 ? 3.509 -9.078 -6.101 1.00 87.44 86 THR A C 1
ATOM 683 O O . THR A 1 86 ? 4.368 -9.228 -5.243 1.00 87.44 86 THR A O 1
ATOM 686 N N . ILE A 1 87 ? 2.691 -8.031 -6.118 1.00 87.75 87 ILE A N 1
ATOM 687 C CA . ILE A 1 87 ? 2.502 -7.128 -4.984 1.00 87.75 87 ILE A CA 1
ATOM 688 C C . ILE A 1 87 ? 1.322 -7.654 -4.174 1.00 87.75 87 ILE A C 1
ATOM 690 O O . ILE A 1 87 ? 0.231 -7.816 -4.714 1.00 87.75 87 ILE A O 1
ATOM 694 N N . GLU A 1 88 ? 1.534 -7.915 -2.893 1.00 89.69 88 GLU A N 1
ATOM 695 C CA . GLU A 1 88 ? 0.467 -8.205 -1.941 1.00 89.69 88 GLU A CA 1
ATOM 696 C C . GLU A 1 88 ? 0.285 -7.010 -1.017 1.00 89.69 88 GLU A C 1
ATOM 698 O O . GLU A 1 88 ? 1.264 -6.491 -0.488 1.00 89.69 88 GLU A O 1
ATOM 703 N N . VAL A 1 89 ? -0.957 -6.589 -0.816 1.00 88.81 89 VAL A N 1
ATOM 704 C CA . VAL A 1 89 ? -1.331 -5.507 0.087 1.00 88.81 89 VAL A CA 1
ATOM 705 C C . VAL A 1 89 ? -2.374 -6.045 1.053 1.00 88.81 89 VAL A C 1
ATOM 707 O O . VAL A 1 89 ? -3.506 -6.317 0.660 1.00 88.81 89 VAL A O 1
ATOM 710 N N . ASN A 1 90 ? -1.982 -6.245 2.309 1.00 87.88 90 ASN A N 1
ATOM 711 C CA . ASN A 1 90 ? -2.903 -6.749 3.330 1.00 87.88 90 ASN A CA 1
ATOM 712 C C . ASN A 1 90 ? -3.718 -5.606 3.905 1.00 87.88 90 ASN A C 1
ATOM 714 O O . ASN A 1 90 ? -3.121 -4.670 4.424 1.00 87.88 90 ASN A O 1
ATOM 718 N N . VAL A 1 91 ? -5.037 -5.722 3.809 1.00 87.44 91 VAL A N 1
ATOM 719 C CA . VAL A 1 91 ? -6.023 -4.723 4.201 1.00 87.44 91 VAL A CA 1
ATOM 720 C C . VAL A 1 91 ? -6.923 -5.244 5.291 1.00 87.44 91 VAL A C 1
ATOM 722 O O . VAL A 1 91 ? -7.377 -6.380 5.239 1.00 87.44 91 VAL A O 1
ATOM 725 N N . PHE A 1 92 ? -7.191 -4.399 6.278 1.00 86.38 92 PHE A N 1
ATOM 726 C CA . PHE A 1 92 ? -8.347 -4.593 7.137 1.00 86.38 92 PHE A CA 1
ATOM 727 C C . PHE A 1 92 ? -9.465 -3.696 6.629 1.00 86.38 92 PHE A C 1
ATOM 729 O O . PHE A 1 92 ? -9.212 -2.544 6.285 1.00 86.38 92 PHE A O 1
ATOM 736 N N . MET A 1 93 ? -10.691 -4.202 6.590 1.00 84.38 93 MET A N 1
ATOM 737 C CA . MET A 1 93 ? -11.867 -3.363 6.400 1.00 84.38 93 MET A CA 1
ATOM 738 C C . MET A 1 93 ? -12.926 -3.709 7.438 1.00 84.38 93 MET A C 1
ATOM 740 O O . MET A 1 93 ? -13.448 -4.820 7.468 1.00 84.38 93 MET A O 1
ATOM 744 N N . GLY A 1 94 ? -13.281 -2.723 8.260 1.00 82.06 94 GLY A N 1
ATOM 745 C CA . GLY A 1 94 ? -14.418 -2.774 9.178 1.00 82.06 94 GLY A CA 1
ATOM 746 C C . GLY A 1 94 ? -15.335 -1.579 8.941 1.00 82.06 94 GLY A C 1
ATOM 747 O O . GLY A 1 94 ? -14.853 -0.498 8.618 1.00 82.06 94 GLY A O 1
ATOM 748 N N . ASN A 1 95 ? -16.651 -1.762 9.092 1.00 78.88 95 ASN A N 1
ATOM 749 C CA . ASN A 1 95 ? -17.644 -0.678 9.015 1.00 78.88 95 ASN A CA 1
ATOM 750 C C . ASN A 1 95 ? -17.571 0.195 7.730 1.00 78.88 95 ASN A C 1
ATOM 752 O O . ASN A 1 95 ? -17.698 1.422 7.791 1.00 78.88 95 ASN A O 1
ATOM 756 N N . HIS A 1 96 ? -17.373 -0.442 6.572 1.00 82.25 96 HIS A N 1
ATOM 757 C CA . HIS A 1 96 ? -17.322 0.195 5.249 1.00 82.25 96 HIS A CA 1
ATOM 758 C C . HIS A 1 96 ? -18.714 0.295 4.589 1.00 82.25 96 HIS A C 1
ATOM 760 O O . HIS A 1 96 ? -19.675 -0.368 4.991 1.00 82.25 96 HIS A O 1
ATOM 766 N N . LEU A 1 97 ? -18.841 1.133 3.560 1.00 85.31 97 LEU A N 1
ATOM 767 C CA . LEU A 1 97 ? -19.977 1.139 2.637 1.00 85.31 97 LEU A CA 1
ATOM 768 C C . LEU A 1 97 ? -19.665 0.367 1.364 1.00 85.31 97 LEU A C 1
ATOM 770 O O . LEU A 1 97 ? -18.526 0.302 0.926 1.00 85.31 97 LEU A O 1
ATOM 774 N N . ALA A 1 98 ? -20.717 -0.104 0.694 1.00 86.62 98 ALA A N 1
ATOM 775 C CA . ALA A 1 98 ? -20.617 -0.793 -0.591 1.00 86.62 98 ALA A CA 1
ATOM 776 C C . ALA A 1 98 ? -19.850 -0.005 -1.677 1.00 86.62 98 ALA A C 1
ATOM 778 O O . ALA A 1 98 ? -19.297 -0.602 -2.594 1.00 86.62 98 ALA A O 1
ATOM 779 N N . ASN A 1 99 ? -19.844 1.326 -1.585 1.00 88.00 99 ASN A N 1
ATOM 780 C CA . ASN A 1 99 ? -19.241 2.251 -2.540 1.00 88.00 99 ASN A CA 1
ATOM 781 C C . ASN A 1 99 ? -17.901 2.845 -2.079 1.00 88.00 99 ASN A C 1
ATOM 783 O O . ASN A 1 99 ? -17.329 3.638 -2.827 1.00 88.00 99 ASN A O 1
ATOM 787 N N . ASP A 1 100 ? -17.397 2.475 -0.898 1.00 88.00 100 ASP A N 1
ATOM 788 C CA . ASP A 1 100 ? -16.010 2.778 -0.543 1.00 88.00 100 ASP A CA 1
ATOM 789 C C . ASP A 1 100 ? -15.076 2.045 -1.515 1.00 88.00 100 ASP A C 1
ATOM 791 O O . ASP A 1 100 ? -15.416 0.983 -2.041 1.00 88.00 100 ASP A O 1
ATOM 795 N N . LEU A 1 101 ? -13.917 2.629 -1.800 1.00 90.38 101 LEU A N 1
ATOM 796 C CA . LEU A 1 101 ? -13.012 2.120 -2.825 1.00 90.38 101 LEU A CA 1
ATOM 797 C C . LEU A 1 101 ? -11.581 2.123 -2.318 1.00 90.38 101 LEU A C 1
ATOM 799 O O . LEU A 1 101 ? -11.091 3.155 -1.859 1.00 90.38 101 LEU A O 1
ATOM 803 N N . ILE A 1 102 ? -10.888 1.004 -2.516 1.00 91.81 102 ILE A N 1
ATOM 804 C CA . ILE A 1 102 ? -9.431 0.961 -2.487 1.00 91.81 102 ILE A CA 1
ATOM 805 C C . ILE A 1 102 ? -8.899 0.553 -3.856 1.00 91.81 102 ILE A C 1
ATOM 807 O O . ILE A 1 102 ? -9.374 -0.395 -4.486 1.00 91.81 102 ILE A O 1
ATOM 811 N N . GLN A 1 103 ? -7.889 1.273 -4.325 1.00 93.06 103 GLN A N 1
ATOM 812 C CA . GLN A 1 103 ? -7.164 0.920 -5.532 1.00 93.06 103 GLN A CA 1
ATOM 813 C C . GLN A 1 103 ? -5.663 0.958 -5.260 1.00 93.06 103 GLN A C 1
ATOM 815 O O . GLN A 1 103 ? -5.139 1.863 -4.614 1.00 93.06 103 GLN A O 1
ATOM 820 N N . VAL A 1 104 ? -4.982 -0.061 -5.768 1.00 93.44 104 VAL A N 1
ATOM 821 C CA . VAL A 1 104 ? -3.535 -0.210 -5.710 1.00 93.44 104 VAL A CA 1
ATOM 822 C C . VAL A 1 104 ? -3.023 -0.235 -7.139 1.00 93.44 104 VAL A C 1
ATOM 824 O O . VAL A 1 104 ? -3.470 -1.051 -7.946 1.00 93.44 104 VAL A O 1
ATOM 827 N N . MET A 1 105 ? -2.091 0.658 -7.446 1.00 94.69 105 MET A N 1
ATOM 828 C CA . MET A 1 105 ? -1.490 0.802 -8.766 1.00 94.69 105 MET A CA 1
ATOM 829 C C . MET A 1 105 ? 0.015 0.607 -8.675 1.00 94.69 105 MET A C 1
ATOM 831 O O . MET A 1 105 ? 0.666 1.161 -7.793 1.00 94.69 105 MET A O 1
ATOM 835 N N . VAL A 1 106 ? 0.566 -0.151 -9.609 1.00 94.31 106 VAL A N 1
ATOM 836 C CA . VAL A 1 106 ? 1.994 -0.339 -9.826 1.00 94.31 106 VAL A CA 1
ATOM 837 C C . VAL A 1 106 ? 2.359 0.489 -11.045 1.00 94.31 106 VAL A C 1
ATOM 839 O O . VAL A 1 106 ? 1.807 0.283 -12.122 1.00 94.31 106 VAL A O 1
ATOM 842 N N . LEU A 1 107 ? 3.276 1.432 -10.875 1.00 94.19 107 LEU A N 1
ATOM 843 C CA . LEU A 1 107 ? 3.707 2.340 -11.930 1.00 94.19 107 LEU A CA 1
ATOM 844 C C . LEU A 1 107 ? 5.200 2.185 -12.182 1.00 94.19 107 LEU A C 1
ATOM 846 O O . LEU A 1 107 ? 5.969 2.019 -11.233 1.00 94.19 107 LEU A O 1
ATOM 850 N N . ASP A 1 108 ? 5.624 2.287 -13.438 1.00 93.25 108 ASP A N 1
ATOM 851 C CA . ASP A 1 108 ? 7.040 2.485 -13.749 1.00 93.25 108 ASP A CA 1
ATOM 852 C C . ASP A 1 108 ? 7.495 3.929 -13.435 1.00 93.25 108 ASP A C 1
ATOM 854 O O . ASP A 1 108 ? 6.706 4.795 -13.048 1.00 93.25 108 ASP A O 1
ATOM 858 N N . GLU A 1 109 ? 8.788 4.209 -13.593 1.00 87.81 109 GLU A N 1
ATOM 859 C CA . GLU A 1 109 ? 9.368 5.542 -13.364 1.00 87.81 109 GLU A CA 1
ATOM 860 C C . GLU A 1 109 ? 8.817 6.653 -14.284 1.00 87.81 109 GLU A C 1
ATOM 862 O O . GLU A 1 109 ? 8.984 7.836 -13.989 1.00 87.81 109 GLU A O 1
ATOM 867 N N . HIS A 1 110 ? 8.135 6.288 -15.373 1.00 88.81 110 HIS A N 1
ATOM 868 C CA . HIS A 1 110 ? 7.477 7.199 -16.309 1.00 88.81 110 HIS A CA 1
ATOM 869 C C . HIS A 1 110 ? 5.961 7.294 -16.070 1.00 88.81 110 HIS A C 1
ATOM 871 O O . HIS A 1 110 ? 5.252 7.904 -16.874 1.00 88.81 110 HIS A O 1
ATOM 877 N N . ASN A 1 111 ? 5.461 6.734 -14.962 1.00 86.62 111 ASN A N 1
ATOM 878 C CA . ASN A 1 111 ? 4.043 6.630 -14.618 1.00 86.62 111 ASN A CA 1
ATOM 879 C C . ASN A 1 111 ? 3.212 5.796 -15.608 1.00 86.62 111 ASN A C 1
ATOM 881 O O . ASN A 1 111 ? 2.000 6.000 -15.718 1.00 86.62 111 ASN A O 1
ATOM 885 N N . ALA A 1 112 ? 3.831 4.862 -16.331 1.00 92.31 112 ALA A N 1
ATOM 886 C CA . ALA A 1 112 ? 3.096 3.868 -17.100 1.00 92.31 112 ALA A CA 1
ATOM 887 C C . ALA A 1 112 ? 2.531 2.792 -16.163 1.00 92.31 112 ALA A C 1
ATOM 889 O O . ALA A 1 112 ? 3.220 2.322 -15.256 1.00 92.31 112 ALA A O 1
ATOM 890 N N . ASP A 1 113 ? 1.276 2.396 -16.395 1.00 94.31 113 ASP A N 1
ATOM 891 C CA . ASP A 1 113 ? 0.622 1.329 -15.635 1.00 94.31 113 ASP A CA 1
ATOM 892 C C . ASP A 1 113 ? 1.320 -0.014 -15.881 1.00 94.31 113 ASP A C 1
ATOM 894 O O . ASP A 1 113 ? 1.414 -0.499 -17.012 1.00 94.31 113 ASP A O 1
ATOM 898 N N . ALA A 1 114 ? 1.804 -0.605 -14.795 1.00 94.88 114 ALA A N 1
ATOM 899 C CA . ALA A 1 114 ? 2.435 -1.913 -14.746 1.00 94.88 114 ALA A CA 1
ATOM 900 C C . ALA A 1 114 ? 1.635 -2.897 -13.876 1.00 94.88 114 ALA A C 1
ATOM 902 O O . ALA A 1 114 ? 2.132 -3.970 -13.538 1.00 94.88 114 ALA A O 1
ATOM 903 N N . GLY A 1 115 ? 0.397 -2.562 -13.514 1.00 95.06 115 GLY A N 1
ATOM 904 C CA . GLY A 1 115 ? -0.506 -3.437 -12.782 1.00 95.06 115 GLY A CA 1
ATOM 905 C C . GLY A 1 115 ? -1.441 -2.639 -11.890 1.00 95.06 115 GLY A C 1
ATOM 906 O O . GLY A 1 115 ? -1.012 -1.768 -11.144 1.00 95.06 115 GLY A O 1
ATOM 907 N N . THR A 1 116 ? -2.722 -2.987 -11.901 1.00 95.69 116 THR A N 1
ATOM 908 C CA . THR A 1 116 ? -3.727 -2.322 -11.073 1.00 95.69 116 THR A CA 1
ATOM 909 C C . THR A 1 116 ? -4.660 -3.357 -10.459 1.00 95.69 116 THR A C 1
ATOM 911 O O . THR A 1 116 ? -5.077 -4.303 -11.129 1.00 95.69 116 THR A O 1
ATOM 914 N N . ALA A 1 117 ? -5.010 -3.165 -9.191 1.00 94.06 117 ALA A N 1
ATOM 915 C CA . ALA A 1 117 ? -6.115 -3.855 -8.541 1.00 94.06 117 ALA A CA 1
ATOM 916 C C . ALA A 1 117 ? -7.034 -2.842 -7.867 1.00 94.06 117 ALA A C 1
ATOM 918 O O . ALA A 1 117 ? -6.586 -1.870 -7.261 1.00 94.06 117 ALA A O 1
ATOM 919 N N . THR A 1 118 ? -8.330 -3.095 -7.966 1.00 92.44 118 THR A N 1
ATOM 920 C CA . THR A 1 118 ? -9.378 -2.244 -7.416 1.00 92.44 118 THR A CA 1
ATOM 921 C C . THR A 1 118 ? -10.363 -3.140 -6.689 1.00 92.44 118 THR A C 1
ATOM 923 O O . THR A 1 118 ? -10.806 -4.134 -7.262 1.00 92.44 118 THR A O 1
ATOM 926 N N . GLN A 1 119 ? -10.690 -2.795 -5.448 1.00 90.38 119 GLN A N 1
ATOM 927 C CA . GLN A 1 119 ? -11.720 -3.473 -4.673 1.00 90.38 119 GLN A CA 1
ATOM 928 C C . GLN A 1 119 ? -12.725 -2.450 -4.142 1.00 90.38 119 GLN A C 1
ATOM 930 O O . GLN A 1 119 ? -12.339 -1.404 -3.607 1.00 90.38 119 GLN A O 1
ATOM 935 N N . TRP A 1 120 ? -14.009 -2.761 -4.292 1.00 90.56 120 TRP A N 1
ATOM 936 C CA . TRP A 1 120 ? -15.091 -1.970 -3.720 1.00 90.56 120 TRP A CA 1
ATOM 937 C C . TRP A 1 120 ? -15.447 -2.504 -2.342 1.00 90.56 120 TRP A C 1
ATOM 939 O O . TRP A 1 120 ? -15.311 -3.695 -2.083 1.00 90.56 120 TRP A O 1
ATOM 949 N N . GLY A 1 121 ? -15.988 -1.655 -1.474 1.00 87.00 121 GLY A N 1
ATOM 950 C CA . GLY A 1 121 ? -16.473 -2.077 -0.164 1.00 87.00 121 GLY A CA 1
ATOM 951 C C . GLY A 1 121 ? -17.500 -3.207 -0.256 1.00 87.00 121 GLY A C 1
ATOM 952 O O . GLY A 1 121 ? -17.524 -4.076 0.597 1.00 87.00 121 GLY A O 1
ATOM 953 N N . ALA A 1 122 ? -18.292 -3.278 -1.332 1.00 87.69 122 ALA A N 1
ATOM 954 C CA . ALA A 1 122 ? -19.217 -4.393 -1.558 1.00 87.69 122 ALA A CA 1
ATOM 955 C C . ALA A 1 122 ? -18.527 -5.765 -1.703 1.00 87.69 122 ALA A C 1
ATOM 957 O O . ALA A 1 122 ? -19.175 -6.790 -1.483 1.00 87.69 122 ALA A O 1
ATOM 958 N N . ASP A 1 123 ? -17.249 -5.775 -2.083 1.00 88.19 123 ASP A N 1
ATOM 959 C CA . ASP A 1 123 ? -16.444 -6.977 -2.292 1.00 88.19 123 ASP A CA 1
ATOM 960 C C . ASP A 1 123 ? -15.698 -7.405 -1.014 1.00 88.19 123 ASP A C 1
ATOM 962 O O . ASP A 1 123 ? -15.204 -8.532 -0.942 1.00 88.19 123 ASP A O 1
ATOM 966 N N . PHE A 1 124 ? -15.646 -6.547 0.014 1.00 82.31 124 PHE A N 1
ATOM 967 C CA . PHE A 1 124 ? -14.946 -6.838 1.261 1.00 82.31 124 PHE A CA 1
ATOM 968 C C . PHE A 1 124 ? -15.815 -7.611 2.251 1.00 82.31 124 PHE A C 1
ATOM 970 O O . PHE A 1 124 ? -16.891 -7.178 2.666 1.00 82.31 124 PHE A O 1
ATOM 977 N N . ALA A 1 125 ? -15.286 -8.740 2.720 1.00 84.44 125 ALA A N 1
ATOM 978 C CA . ALA A 1 125 ? -15.715 -9.292 3.995 1.00 84.44 125 ALA A CA 1
ATOM 979 C C . ALA A 1 125 ? -15.134 -8.437 5.129 1.00 84.44 125 ALA A C 1
ATOM 981 O O . ALA A 1 125 ? -14.010 -7.945 5.036 1.00 84.44 125 ALA A O 1
ATOM 982 N N . GLU A 1 126 ? -15.891 -8.274 6.212 1.00 84.44 126 GLU A N 1
ATOM 983 C CA . GLU A 1 126 ? -15.360 -7.636 7.412 1.00 84.44 126 GLU A CA 1
ATOM 984 C C . GLU A 1 126 ? -14.164 -8.437 7.946 1.00 84.44 126 GLU A C 1
ATOM 986 O O . GLU A 1 126 ? -14.270 -9.646 8.175 1.00 84.44 126 GLU A O 1
ATOM 991 N N . GLY A 1 127 ? -13.029 -7.761 8.136 1.00 85.88 127 GLY A N 1
ATOM 992 C CA . GLY A 1 127 ? -11.794 -8.379 8.607 1.00 85.88 127 GLY A CA 1
ATOM 993 C C . GLY A 1 127 ? -10.593 -8.157 7.690 1.00 85.88 127 GLY A C 1
ATOM 994 O O . GLY A 1 127 ? -10.507 -7.159 6.975 1.00 85.88 127 GLY A O 1
ATOM 995 N N . TRP A 1 128 ? -9.642 -9.089 7.776 1.00 85.31 128 TRP A N 1
ATOM 996 C CA . TRP A 1 128 ? -8.406 -9.108 6.997 1.00 85.31 128 TRP A CA 1
ATOM 997 C C . TRP A 1 128 ? -8.620 -9.696 5.601 1.00 85.31 128 TRP A C 1
ATOM 999 O O . TRP A 1 128 ? -9.150 -10.798 5.472 1.00 85.31 128 TRP A O 1
ATOM 1009 N N . ASP A 1 129 ? -8.108 -9.012 4.583 1.00 87.00 129 ASP A N 1
ATOM 1010 C CA . ASP A 1 129 ? -8.001 -9.500 3.210 1.00 87.00 129 ASP A CA 1
ATOM 1011 C C . ASP A 1 129 ? -6.640 -9.122 2.593 1.00 87.00 129 ASP A C 1
ATOM 1013 O O . ASP A 1 129 ? -5.905 -8.282 3.115 1.00 87.00 129 ASP A O 1
ATOM 1017 N N . THR A 1 130 ? -6.274 -9.753 1.477 1.00 87.50 130 THR A N 1
ATOM 1018 C CA . THR A 1 130 ? -5.030 -9.485 0.749 1.00 87.50 130 THR A CA 1
ATOM 1019 C C . THR A 1 130 ? -5.324 -9.152 -0.711 1.00 87.50 130 THR A C 1
ATOM 1021 O O . THR A 1 130 ? -5.632 -10.034 -1.518 1.00 87.50 130 THR A O 1
ATOM 1024 N N . ILE A 1 131 ? -5.109 -7.892 -1.090 1.00 90.19 131 ILE A N 1
ATOM 1025 C CA . ILE A 1 131 ? -5.138 -7.454 -2.488 1.00 90.19 131 ILE A CA 1
ATOM 1026 C C . ILE A 1 131 ? -3.854 -7.928 -3.169 1.00 90.19 131 ILE A C 1
ATOM 1028 O O . ILE A 1 131 ? -2.757 -7.646 -2.690 1.00 90.19 131 ILE A O 1
ATOM 1032 N N . ARG A 1 132 ? -3.973 -8.633 -4.298 1.00 90.38 132 ARG A N 1
ATOM 1033 C CA . ARG A 1 132 ? -2.829 -9.139 -5.069 1.00 90.38 132 ARG A CA 1
ATOM 1034 C C . ARG A 1 132 ? -2.786 -8.504 -6.451 1.00 90.38 132 ARG A C 1
ATOM 1036 O O . ARG A 1 132 ? -3.786 -8.524 -7.162 1.00 90.38 132 ARG A O 1
ATOM 1043 N N . ILE A 1 133 ? -1.622 -7.996 -6.845 1.00 92.50 133 ILE A N 1
ATOM 1044 C CA . ILE A 1 133 ? -1.376 -7.419 -8.171 1.00 92.50 133 ILE A CA 1
ATOM 1045 C C . ILE A 1 133 ? -0.198 -8.138 -8.812 1.00 92.50 133 ILE A C 1
ATOM 1047 O O . ILE A 1 133 ? 0.881 -8.201 -8.229 1.00 92.50 133 ILE A O 1
ATOM 1051 N N . THR A 1 134 ? -0.376 -8.656 -10.024 1.00 92.25 134 THR A N 1
ATOM 1052 C CA . THR A 1 134 ? 0.741 -9.171 -10.823 1.00 92.25 134 THR A CA 1
ATOM 1053 C C . THR A 1 134 ? 1.412 -8.022 -11.565 1.00 92.25 134 THR A C 1
ATOM 1055 O O . THR A 1 134 ? 0.746 -7.256 -12.256 1.00 92.25 134 THR A O 1
ATOM 1058 N N . ILE A 1 135 ? 2.734 -7.928 -11.444 1.00 91.62 135 ILE A N 1
ATOM 1059 C CA . ILE A 1 135 ? 3.549 -6.930 -12.132 1.00 91.62 135 ILE A CA 1
ATOM 1060 C C . ILE A 1 135 ? 3.621 -7.289 -13.620 1.00 91.62 135 ILE A C 1
ATOM 1062 O O . ILE A 1 135 ? 4.083 -8.371 -13.995 1.00 91.62 135 ILE A O 1
ATOM 1066 N N . LEU A 1 136 ? 3.171 -6.371 -14.464 1.00 93.06 136 LEU A N 1
ATOM 1067 C CA . LEU A 1 136 ? 3.184 -6.461 -15.919 1.00 93.06 136 LEU A CA 1
ATOM 1068 C C . LEU A 1 136 ? 4.479 -5.859 -16.486 1.00 93.06 136 LEU A C 1
ATOM 1070 O O . LEU A 1 136 ? 5.159 -5.072 -15.835 1.00 93.06 136 LEU A O 1
ATOM 1074 N N . GLY A 1 137 ? 4.825 -6.230 -17.719 1.00 89.44 137 GLY A N 1
ATOM 1075 C CA . GLY A 1 137 ? 5.987 -5.695 -18.433 1.00 89.44 137 GLY A CA 1
ATOM 1076 C C . GLY A 1 137 ? 6.781 -6.767 -19.174 1.00 89.44 137 GLY A C 1
ATOM 1077 O O . GLY A 1 137 ? 6.504 -7.959 -19.062 1.00 89.44 137 GLY A O 1
ATOM 1078 N N . ASN A 1 138 ? 7.785 -6.334 -19.940 1.00 91.19 138 ASN A N 1
ATOM 1079 C CA . ASN A 1 138 ? 8.633 -7.223 -20.751 1.00 91.19 138 ASN A CA 1
ATOM 1080 C C . ASN A 1 138 ? 10.081 -7.320 -20.242 1.00 91.19 138 ASN A C 1
ATOM 1082 O O . ASN A 1 138 ? 10.834 -8.188 -20.678 1.00 91.19 138 ASN A O 1
ATOM 1086 N N . SER A 1 139 ? 10.485 -6.431 -19.337 1.00 92.25 139 SER A N 1
ATOM 1087 C CA . SER A 1 139 ? 11.822 -6.380 -18.747 1.00 92.25 139 SER A CA 1
ATOM 1088 C C . SER A 1 139 ? 11.744 -5.858 -17.312 1.00 92.25 139 SER A C 1
ATOM 1090 O O . SER A 1 139 ? 10.765 -5.190 -16.981 1.00 92.25 139 SER A O 1
ATOM 1092 N N . PRO A 1 140 ? 12.755 -6.125 -16.465 1.00 92.06 140 PRO A N 1
ATOM 1093 C CA . PRO A 1 140 ? 12.895 -5.454 -15.177 1.00 92.06 140 PRO A CA 1
ATOM 1094 C C . PRO A 1 140 ? 12.839 -3.933 -15.334 1.00 92.06 140 PRO A C 1
ATOM 1096 O O . PRO A 1 140 ? 13.374 -3.395 -16.307 1.00 92.06 140 PRO A O 1
ATOM 1099 N N . PHE A 1 141 ? 12.215 -3.256 -14.379 1.00 93.06 141 PHE A N 1
ATOM 1100 C CA . PHE A 1 141 ? 12.107 -1.800 -14.360 1.00 93.06 141 PHE A CA 1
ATOM 1101 C C . PHE A 1 141 ? 12.123 -1.290 -12.924 1.00 93.06 141 PHE A C 1
ATOM 1103 O O . PHE A 1 141 ? 11.898 -2.047 -11.981 1.00 93.06 141 PHE A O 1
ATOM 1110 N N . ARG A 1 142 ? 12.388 0.004 -12.756 1.00 92.44 142 ARG A N 1
ATOM 1111 C CA . ARG A 1 142 ? 12.227 0.672 -11.470 1.00 92.44 142 ARG A CA 1
ATOM 1112 C C . ARG A 1 142 ? 10.853 1.326 -11.431 1.00 92.44 142 ARG A C 1
ATOM 1114 O O . ARG A 1 142 ? 10.479 2.024 -12.370 1.00 92.44 142 ARG A O 1
ATOM 1121 N N . GLY A 1 143 ? 10.105 1.084 -10.364 1.00 92.56 143 GLY A N 1
ATOM 1122 C CA . GLY A 1 143 ? 8.721 1.526 -10.250 1.00 92.56 143 GLY A CA 1
ATOM 1123 C C . GLY A 1 143 ? 8.310 1.801 -8.815 1.00 92.56 143 GLY A C 1
ATOM 1124 O O . GLY A 1 143 ? 9.075 1.555 -7.884 1.00 92.56 143 GLY A O 1
ATOM 1125 N N . LEU A 1 144 ? 7.109 2.331 -8.635 1.00 92.38 144 LEU A N 1
ATOM 1126 C CA . LEU A 1 144 ? 6.506 2.624 -7.338 1.00 92.38 144 LEU A CA 1
ATOM 1127 C C . LEU A 1 144 ? 5.110 2.015 -7.247 1.00 92.38 144 LEU A C 1
ATOM 1129 O O . LEU A 1 144 ? 4.518 1.634 -8.256 1.00 92.38 144 LEU A O 1
ATOM 1133 N N . VAL A 1 145 ? 4.585 1.924 -6.029 1.00 92.94 145 VAL A N 1
ATOM 1134 C CA . VAL A 1 145 ? 3.199 1.519 -5.793 1.00 92.94 145 VAL A CA 1
ATOM 1135 C C . VAL A 1 145 ? 2.445 2.686 -5.184 1.00 92.94 145 VAL A C 1
ATOM 1137 O O . VAL A 1 145 ? 2.876 3.227 -4.168 1.00 92.94 145 VAL A O 1
ATOM 1140 N N . SER A 1 146 ? 1.325 3.053 -5.796 1.00 93.62 146 SER A N 1
ATOM 1141 C CA . SER A 1 146 ? 0.392 4.057 -5.293 1.00 93.62 146 SER A CA 1
ATOM 1142 C C . SER A 1 146 ? -0.846 3.373 -4.735 1.00 93.62 146 SER A C 1
ATOM 1144 O O . SER A 1 146 ? -1.405 2.476 -5.367 1.00 93.62 146 SER A O 1
ATOM 1146 N N . ILE A 1 147 ? -1.282 3.804 -3.557 1.00 93.00 147 ILE A N 1
ATOM 1147 C CA . ILE A 1 147 ? -2.470 3.283 -2.892 1.00 93.00 147 ILE A CA 1
ATOM 1148 C C . ILE A 1 147 ? -3.418 4.441 -2.642 1.00 93.00 147 ILE A C 1
ATOM 1150 O O . ILE A 1 147 ? -3.078 5.393 -1.936 1.00 93.00 147 ILE A O 1
ATOM 1154 N N . ILE A 1 148 ? -4.606 4.349 -3.229 1.00 92.25 148 ILE A N 1
ATOM 1155 C CA . ILE A 1 148 ? -5.684 5.310 -3.058 1.00 92.25 148 ILE A CA 1
ATOM 1156 C C . ILE A 1 148 ? -6.835 4.659 -2.303 1.00 92.25 148 ILE A C 1
ATOM 1158 O O . ILE A 1 148 ? -7.220 3.523 -2.580 1.00 92.25 148 ILE A O 1
ATOM 1162 N N . PHE A 1 149 ? -7.398 5.412 -1.369 1.00 90.94 149 PHE A N 1
ATOM 1163 C CA . PHE A 1 149 ? -8.669 5.112 -0.743 1.00 90.94 149 PHE A CA 1
ATOM 1164 C C . PHE A 1 149 ? -9.610 6.300 -0.922 1.00 90.94 149 PHE A C 1
ATOM 1166 O O . PHE A 1 149 ? -9.214 7.450 -0.711 1.00 90.94 149 PHE A O 1
ATOM 1173 N N . LEU A 1 150 ? -10.851 6.017 -1.303 1.00 88.12 150 LEU A N 1
ATOM 1174 C CA . LEU A 1 150 ? -11.910 7.002 -1.485 1.00 88.12 150 LEU A CA 1
ATOM 1175 C C . LEU A 1 150 ? -13.101 6.618 -0.606 1.00 88.12 150 LEU A C 1
ATOM 1177 O O . LEU A 1 150 ? -13.718 5.572 -0.817 1.00 88.12 150 LEU A O 1
ATOM 1181 N N . PHE A 1 151 ? -13.449 7.503 0.330 1.00 82.50 151 PHE A N 1
ATOM 1182 C CA . PHE A 1 151 ? -14.721 7.443 1.042 1.00 82.50 151 PHE A CA 1
ATOM 1183 C C . PHE A 1 151 ? -15.832 7.985 0.160 1.00 82.50 151 PHE A C 1
ATOM 1185 O O . PHE A 1 151 ? -15.769 9.122 -0.321 1.00 82.50 151 PHE A O 1
ATOM 1192 N N . TYR A 1 152 ? -16.888 7.199 -0.012 1.00 70.44 152 TYR A N 1
ATOM 1193 C CA . TYR A 1 152 ? -18.028 7.644 -0.793 1.00 70.44 152 TYR A CA 1
ATOM 1194 C C . TYR A 1 152 ? -19.170 8.050 0.137 1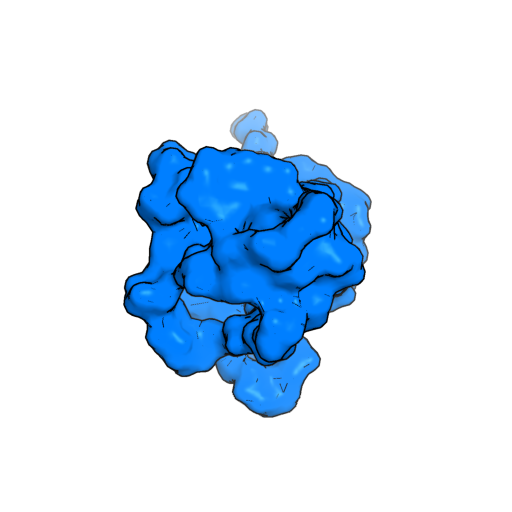.00 70.44 152 TYR A C 1
ATOM 1196 O O . TYR A 1 152 ? -19.917 7.229 0.672 1.00 70.44 152 TYR A O 1
ATOM 1204 N N . PHE A 1 153 ? -19.338 9.359 0.321 1.00 61.38 153 PHE A N 1
ATOM 1205 C CA . PHE A 1 153 ? -20.452 9.894 1.094 1.00 61.38 153 PHE A CA 1
ATOM 1206 C C . PHE A 1 153 ? -21.762 9.755 0.317 1.00 61.38 153 PHE A C 1
ATOM 1208 O O . PHE A 1 153 ? -21.898 10.261 -0.797 1.00 61.38 153 PHE A O 1
ATOM 1215 N N . VAL A 1 154 ? -22.765 9.132 0.935 1.00 46.38 154 VAL A N 1
ATOM 1216 C CA . VAL A 1 154 ? -24.158 9.360 0.542 1.00 46.38 154 VAL A CA 1
ATOM 1217 C C . VAL A 1 154 ? -24.620 10.602 1.295 1.00 46.38 154 VAL A C 1
ATOM 1219 O O . VAL A 1 154 ? -24.885 10.545 2.495 1.00 46.38 154 VAL A O 1
ATOM 1222 N N . SER A 1 155 ? -24.647 11.746 0.614 1.00 41.41 155 SER A N 1
ATOM 1223 C CA . SER A 1 155 ? -25.311 12.945 1.123 1.00 41.41 155 SER A CA 1
ATOM 1224 C C . SER A 1 155 ? -26.818 12.667 1.147 1.00 41.41 155 SER A C 1
ATOM 1226 O O . SER A 1 155 ? -27.419 12.521 0.082 1.00 41.41 155 SER A O 1
ATOM 1228 N N . TYR A 1 156 ? -27.406 12.538 2.336 1.00 37.03 156 TYR A N 1
ATOM 1229 C CA . TYR A 1 156 ? -28.859 12.590 2.527 1.00 37.03 156 TYR A CA 1
ATOM 1230 C C . TYR A 1 156 ? -29.281 14.009 2.897 1.00 37.03 156 TYR A C 1
ATOM 1232 O O . TYR A 1 156 ? -28.561 14.632 3.712 1.00 37.03 156 TYR A O 1
#